Protein AF-A0A1A1Z1I0-F1 (afdb_monomer)

Nearest PDB structures (foldseek):
  8qjd-assembly2_B  TM=3.286E-01  e=1.618E-01  Salmonella bongori N268-08
  4igl-assembly1_B  TM=3.182E-01  e=5.562E-01  Yersinia entomophaga
  8qjc-assembly1_A  TM=3.180E-01  e=8.215E-01  Salmonella bongori N268-08
  8qjd-assembly1_A  TM=3.365E-01  e=1.213E+00  Salmonella bongori N268-08
  8twf-assembly1_A  TM=3.724E-01  e=2.177E+00  Legionella massiliensis

Radius of gyration: 23.44 Å; Cα contacts (8 Å, |Δi|>4): 160; chains: 1; bounding box: 52×55×61 Å

Structure (mmCIF, N/CA/C/O backbone):
data_AF-A0A1A1Z1I0-F1
#
_entry.id   AF-A0A1A1Z1I0-F1
#
loop_
_atom_site.group_PDB
_atom_site.id
_atom_site.type_symbol
_atom_site.label_atom_id
_atom_site.label_alt_id
_atom_site.label_comp_id
_atom_site.label_asym_id
_atom_site.label_entity_id
_atom_site.label_seq_id
_atom_site.pdbx_PDB_ins_code
_atom_site.Cartn_x
_atom_site.Cartn_y
_atom_site.Cartn_z
_atom_site.occupancy
_atom_site.B_iso_or_equiv
_atom_site.auth_seq_id
_atom_site.auth_comp_id
_atom_site.auth_asym_id
_atom_site.auth_atom_id
_atom_site.pdbx_PDB_model_num
ATOM 1 N N . MET A 1 1 ? 28.764 47.459 -46.146 1.00 40.16 1 MET A N 1
ATOM 2 C CA . MET A 1 1 ? 27.959 47.011 -44.990 1.00 40.16 1 MET A CA 1
ATOM 3 C C . MET A 1 1 ? 28.867 46.181 -44.099 1.00 40.16 1 MET A C 1
ATOM 5 O O . MET A 1 1 ? 29.417 45.202 -44.584 1.00 40.16 1 MET A O 1
ATOM 9 N N . ALA A 1 2 ? 29.125 46.638 -42.874 1.00 35.53 2 ALA A N 1
ATOM 10 C CA . ALA A 1 2 ? 30.039 45.991 -41.931 1.00 35.53 2 ALA A CA 1
ATOM 11 C C . ALA A 1 2 ? 29.273 44.982 -41.060 1.00 35.53 2 ALA A C 1
ATOM 13 O O . ALA A 1 2 ? 28.167 45.282 -40.614 1.00 35.53 2 ALA A O 1
ATOM 14 N N . ARG A 1 3 ? 29.849 43.794 -40.839 1.00 37.78 3 ARG A N 1
ATOM 15 C CA . ARG A 1 3 ? 29.301 42.740 -39.973 1.00 37.78 3 ARG A CA 1
ATOM 16 C C . ARG A 1 3 ? 30.141 42.710 -38.696 1.00 37.78 3 ARG A C 1
ATOM 18 O O . ARG A 1 3 ? 31.341 42.467 -38.765 1.00 37.78 3 ARG A O 1
ATOM 25 N N . LEU A 1 4 ? 29.515 43.038 -37.569 1.00 36.53 4 LEU A N 1
ATOM 26 C CA . LEU A 1 4 ? 30.131 43.065 -36.244 1.00 36.53 4 LEU A CA 1
ATOM 27 C C . LEU A 1 4 ? 30.298 41.624 -35.731 1.00 36.53 4 LEU A C 1
ATOM 29 O O . LEU A 1 4 ? 29.339 40.854 -35.750 1.00 36.53 4 LEU A O 1
ATOM 33 N N . ILE A 1 5 ? 31.512 41.271 -35.310 1.00 44.75 5 ILE A N 1
ATOM 34 C CA . ILE A 1 5 ? 31.849 40.018 -34.622 1.00 44.75 5 ILE A CA 1
ATOM 35 C C . ILE A 1 5 ? 31.887 40.346 -33.128 1.00 44.75 5 ILE A C 1
ATOM 37 O O . ILE A 1 5 ? 32.678 41.192 -32.715 1.00 44.75 5 ILE A O 1
ATOM 41 N N . GLY A 1 6 ? 31.010 39.722 -32.342 1.00 38.88 6 GLY A N 1
ATOM 42 C CA . GLY A 1 6 ? 31.033 39.802 -30.883 1.00 38.88 6 GLY A CA 1
ATOM 43 C C . GLY A 1 6 ? 31.880 38.669 -30.313 1.00 38.88 6 GLY A C 1
ATOM 44 O O . GLY A 1 6 ? 31.549 37.504 -30.508 1.00 38.88 6 GLY A O 1
ATOM 45 N N . VAL A 1 7 ? 32.975 39.033 -29.650 1.00 41.75 7 VAL A N 1
ATOM 46 C CA . VAL A 1 7 ? 33.763 38.169 -28.764 1.00 41.75 7 VAL A CA 1
ATOM 47 C C . VAL A 1 7 ? 33.083 38.204 -27.395 1.00 41.75 7 VAL A C 1
ATOM 49 O O . VAL A 1 7 ? 32.826 39.294 -26.886 1.00 41.75 7 VAL A O 1
ATOM 52 N N . LEU A 1 8 ? 32.778 37.041 -26.821 1.00 46.47 8 LEU A N 1
ATOM 53 C CA . LEU A 1 8 ? 32.439 36.897 -25.406 1.00 46.47 8 LEU A CA 1
ATOM 54 C C . LEU A 1 8 ? 33.516 36.005 -24.794 1.00 46.47 8 LEU A C 1
ATOM 56 O O . LEU A 1 8 ? 33.637 34.837 -25.154 1.00 46.47 8 LEU A O 1
ATOM 60 N N . ASP A 1 9 ? 34.328 36.641 -23.962 1.00 43.47 9 ASP A N 1
ATOM 61 C CA . ASP A 1 9 ? 35.378 36.074 -23.133 1.00 43.47 9 ASP A CA 1
ATOM 62 C C . ASP A 1 9 ? 34.914 36.221 -21.677 1.00 43.47 9 ASP A C 1
ATOM 64 O O . ASP A 1 9 ? 34.419 37.285 -21.299 1.00 43.47 9 ASP A O 1
ATOM 68 N N . ASP A 1 10 ? 35.125 35.147 -20.923 1.00 42.28 10 ASP A N 1
ATOM 69 C CA . ASP A 1 10 ? 35.321 35.081 -19.473 1.00 42.28 10 ASP A CA 1
ATOM 70 C C . ASP A 1 10 ? 34.134 34.949 -18.482 1.00 42.28 10 ASP A C 1
ATOM 72 O O . ASP A 1 10 ? 33.165 35.710 -18.485 1.00 42.28 10 ASP A O 1
ATOM 76 N N . ALA A 1 11 ? 34.362 33.999 -17.562 1.00 45.62 11 ALA A N 1
ATOM 77 C CA . ALA A 1 11 ? 33.805 33.777 -16.222 1.00 45.62 11 ALA A CA 1
ATOM 78 C C . ALA A 1 11 ? 32.405 33.141 -16.034 1.00 45.62 11 ALA A C 1
ATOM 80 O O . ALA A 1 11 ? 31.384 33.817 -15.905 1.00 45.62 11 ALA A O 1
ATOM 81 N N . ASP A 1 12 ? 32.421 31.806 -15.929 1.00 48.22 12 ASP A N 1
ATOM 82 C CA . ASP A 1 12 ? 31.836 30.986 -14.849 1.00 48.22 12 ASP A CA 1
ATOM 83 C C . ASP A 1 12 ? 30.637 31.557 -14.069 1.00 48.22 12 ASP A C 1
ATOM 85 O O . ASP A 1 12 ? 30.771 32.105 -12.974 1.00 48.22 12 ASP A O 1
ATOM 89 N N . PHE A 1 13 ? 29.436 31.306 -14.583 1.00 48.53 13 PHE A N 1
ATOM 90 C CA . PHE A 1 13 ? 28.256 31.122 -13.740 1.00 48.53 13 PHE A CA 1
ATOM 91 C C . PHE A 1 13 ? 27.900 29.635 -13.778 1.00 48.53 13 PHE A C 1
ATOM 93 O O . PHE A 1 13 ? 27.038 29.210 -14.548 1.00 48.53 13 PHE A O 1
ATOM 100 N N . GLU A 1 14 ? 28.606 28.836 -12.977 1.00 50.66 14 GLU A N 1
ATOM 101 C CA . GLU A 1 14 ? 28.096 27.541 -12.527 1.00 50.66 14 GLU A CA 1
ATOM 102 C C . GLU A 1 14 ? 26.907 27.823 -11.601 1.00 50.66 14 GLU A C 1
ATOM 104 O O . GLU A 1 14 ? 27.036 27.932 -10.385 1.00 50.66 14 GLU A O 1
ATOM 109 N N . ASP A 1 15 ? 25.733 28.009 -12.201 1.00 49.31 15 ASP A N 1
ATOM 110 C CA . ASP A 1 15 ? 24.463 27.796 -11.518 1.00 49.31 15 ASP A CA 1
ATOM 111 C C . ASP A 1 15 ? 24.288 26.278 -11.368 1.00 49.31 15 ASP A C 1
ATOM 113 O O . ASP A 1 15 ? 23.534 25.636 -12.097 1.00 49.31 15 ASP A O 1
ATOM 117 N N . GLU A 1 16 ? 25.051 25.672 -10.454 1.00 50.16 16 GLU A N 1
ATOM 118 C CA . GLU A 1 16 ? 24.644 24.407 -9.844 1.00 50.16 16 GLU A CA 1
ATOM 119 C C . GLU A 1 16 ? 23.462 24.721 -8.924 1.00 50.16 16 GLU A C 1
ATOM 121 O O . GLU A 1 16 ? 23.574 24.768 -7.700 1.00 50.16 16 GLU A O 1
ATOM 126 N N . SER A 1 17 ? 22.297 24.944 -9.533 1.00 51.94 17 SER A N 1
ATOM 127 C CA . SER A 1 17 ? 21.027 24.644 -8.888 1.00 51.94 17 SER A CA 1
ATOM 128 C C . SER A 1 17 ? 20.954 23.121 -8.747 1.00 51.94 17 SER A C 1
ATOM 130 O O . SER A 1 17 ? 20.244 22.439 -9.486 1.00 51.94 17 SER A O 1
ATOM 132 N N . THR A 1 18 ? 21.760 22.559 -7.846 1.00 54.97 18 THR A N 1
ATOM 133 C CA . THR A 1 18 ? 21.487 21.257 -7.254 1.00 54.97 18 THR A CA 1
ATOM 134 C C . THR A 1 18 ? 20.204 21.474 -6.472 1.00 54.97 18 THR A C 1
ATOM 136 O O . THR A 1 18 ? 20.225 21.994 -5.359 1.00 54.97 18 THR A O 1
ATOM 139 N N . ASP A 1 19 ? 19.075 21.196 -7.124 1.00 53.78 19 ASP A N 1
ATOM 140 C CA . ASP A 1 19 ? 17.821 20.896 -6.449 1.00 53.78 19 ASP A CA 1
ATOM 141 C C . ASP A 1 19 ? 18.197 19.868 -5.375 1.00 53.78 19 ASP A C 1
ATOM 143 O O . ASP A 1 19 ? 18.486 18.707 -5.683 1.00 53.78 19 ASP A O 1
ATOM 147 N N . ASP A 1 20 ? 18.321 20.330 -4.129 1.00 52.62 20 ASP A N 1
ATOM 148 C CA . ASP A 1 20 ? 18.183 19.494 -2.947 1.00 52.62 20 ASP A CA 1
ATOM 149 C C . ASP A 1 20 ? 16.770 18.923 -3.091 1.00 52.62 20 ASP A C 1
ATOM 151 O O . ASP A 1 20 ? 15.788 19.505 -2.631 1.00 52.62 20 ASP A O 1
ATOM 155 N N . MET A 1 21 ? 16.652 17.825 -3.842 1.00 55.62 21 MET A N 1
ATOM 156 C CA . MET A 1 21 ? 15.527 16.923 -3.721 1.00 55.62 21 MET A CA 1
ATOM 157 C C . MET A 1 21 ? 15.609 16.458 -2.273 1.00 55.62 21 MET A C 1
ATOM 159 O O . MET A 1 21 ? 16.335 15.516 -1.958 1.00 55.62 21 MET A O 1
ATOM 163 N N . GLU A 1 22 ? 14.953 17.191 -1.373 1.00 56.12 22 GLU A N 1
ATOM 164 C CA . GLU A 1 22 ? 14.502 16.639 -0.111 1.00 56.12 22 GLU A CA 1
ATOM 165 C C . GLU A 1 22 ? 13.659 15.432 -0.515 1.00 56.12 22 GLU A C 1
ATOM 167 O O . GLU A 1 22 ? 12.486 15.575 -0.847 1.00 56.12 22 GLU A O 1
ATOM 172 N N . ASP A 1 23 ? 14.300 14.265 -0.607 1.00 55.81 23 ASP A N 1
ATOM 173 C CA . ASP A 1 23 ? 13.641 12.973 -0.708 1.00 55.81 23 ASP A CA 1
ATOM 174 C C . ASP A 1 23 ? 12.846 12.884 0.590 1.00 55.81 23 ASP A C 1
ATOM 176 O O . ASP A 1 23 ? 13.393 12.662 1.678 1.00 55.81 23 ASP A O 1
ATOM 180 N N . THR A 1 24 ? 11.588 13.311 0.520 1.00 64.62 24 THR A N 1
ATOM 181 C CA . THR A 1 24 ? 10.777 13.425 1.718 1.00 64.62 24 THR A CA 1
ATOM 182 C C . THR A 1 24 ? 10.526 12.007 2.211 1.00 64.62 24 THR A C 1
ATOM 184 O O . THR A 1 24 ? 10.303 11.101 1.413 1.00 64.62 24 THR A O 1
ATOM 187 N N . GLU A 1 25 ? 10.517 11.778 3.526 1.00 66.75 25 GLU A N 1
ATOM 188 C CA . GLU A 1 25 ? 10.144 10.458 4.072 1.00 66.75 25 GLU A CA 1
ATOM 189 C C . GLU A 1 25 ? 8.760 10.003 3.542 1.00 66.75 25 GLU A C 1
ATOM 191 O O . GLU A 1 25 ? 8.460 8.812 3.486 1.00 66.75 25 GLU A O 1
ATOM 196 N N . GLU A 1 26 ? 7.931 10.956 3.095 1.00 62.94 26 GLU A N 1
ATOM 197 C CA . GLU A 1 26 ? 6.649 10.735 2.424 1.00 62.94 26 GLU A CA 1
ATOM 198 C C . GLU A 1 26 ? 6.773 10.064 1.040 1.00 62.94 26 GLU A C 1
ATOM 200 O O . GLU A 1 26 ? 5.915 9.250 0.676 1.00 62.94 26 GLU A O 1
ATOM 205 N N . ASP A 1 27 ? 7.833 10.361 0.282 1.00 70.50 27 ASP A N 1
ATOM 206 C CA . ASP A 1 27 ? 8.131 9.728 -1.008 1.00 70.50 27 ASP A CA 1
ATOM 207 C C . ASP A 1 27 ? 8.594 8.280 -0.822 1.00 70.50 27 ASP A C 1
ATOM 209 O O . ASP A 1 27 ? 8.114 7.383 -1.525 1.00 70.50 27 ASP A O 1
ATOM 213 N N . ASP A 1 28 ? 9.427 8.028 0.192 1.00 81.44 28 ASP A N 1
ATOM 214 C CA . ASP A 1 28 ? 9.861 6.682 0.581 1.00 81.44 28 ASP A CA 1
ATOM 215 C C . ASP A 1 28 ? 8.677 5.817 1.031 1.00 81.44 28 ASP A C 1
ATOM 217 O O . ASP A 1 28 ? 8.522 4.659 0.626 1.00 81.44 28 ASP A O 1
ATOM 221 N N . ASN A 1 29 ? 7.776 6.381 1.831 1.00 90.38 29 ASN A N 1
ATOM 222 C CA . ASN A 1 29 ? 6.603 5.661 2.320 1.00 90.38 29 ASN A CA 1
ATOM 223 C C . ASN A 1 29 ? 5.555 5.410 1.228 1.00 90.38 29 ASN A C 1
ATOM 225 O O . ASN A 1 29 ? 4.788 4.447 1.326 1.00 90.38 29 ASN A O 1
ATOM 229 N N . GLY A 1 30 ? 5.585 6.170 0.128 1.00 89.69 30 GLY A N 1
ATOM 230 C CA . GLY A 1 30 ? 4.814 5.883 -1.084 1.00 89.69 30 GLY A CA 1
ATOM 231 C C . GLY A 1 30 ? 5.104 4.497 -1.683 1.00 89.69 30 GLY A C 1
ATOM 232 O O . GLY A 1 30 ? 4.274 3.945 -2.409 1.00 89.69 30 GLY A O 1
ATOM 233 N N . HIS A 1 31 ? 6.235 3.877 -1.336 1.00 94.31 31 HIS A N 1
ATOM 234 C CA . HIS A 1 31 ? 6.595 2.508 -1.721 1.00 94.31 31 HIS A CA 1
ATOM 235 C C . HIS A 1 31 ? 5.955 1.417 -0.850 1.00 94.31 31 HIS A C 1
ATOM 237 O O . HIS A 1 31 ? 6.106 0.221 -1.137 1.00 94.31 31 HIS A O 1
ATOM 243 N N . THR A 1 32 ? 5.197 1.804 0.176 1.00 95.38 32 THR A N 1
ATOM 244 C CA . THR A 1 32 ? 4.635 0.894 1.172 1.00 95.38 32 THR A CA 1
ATOM 245 C C . THR A 1 32 ? 3.106 0.864 1.125 1.00 95.38 32 THR A C 1
ATOM 247 O O . THR A 1 32 ? 2.429 1.892 1.144 1.00 95.38 32 THR A O 1
ATOM 250 N N . LEU A 1 33 ? 2.553 -0.351 1.117 1.00 94.50 33 LEU A N 1
ATOM 251 C CA . LEU A 1 33 ? 1.138 -0.626 1.356 1.00 94.50 33 LEU A CA 1
ATOM 252 C C . LEU A 1 33 ? 1.001 -1.483 2.619 1.00 94.50 33 LEU A C 1
ATOM 254 O O . LEU A 1 33 ? 1.469 -2.623 2.650 1.00 94.50 33 LEU A O 1
ATOM 258 N N . SER A 1 34 ? 0.329 -0.961 3.640 1.00 95.50 34 SER A N 1
ATOM 259 C CA . SER A 1 34 ? 0.061 -1.656 4.903 1.00 95.50 34 SER A CA 1
ATOM 260 C C . SER A 1 34 ? -1.404 -2.097 4.979 1.00 95.50 34 SER A C 1
ATOM 262 O O . SER A 1 34 ? -2.334 -1.338 4.707 1.00 95.50 34 SER A O 1
ATOM 264 N N . ILE A 1 35 ? -1.635 -3.350 5.358 1.00 93.50 35 ILE A N 1
ATOM 265 C CA . ILE A 1 35 ? -2.956 -3.886 5.677 1.00 93.50 35 ILE A CA 1
ATOM 266 C C . ILE A 1 35 ? -3.036 -4.005 7.192 1.00 93.50 35 ILE A C 1
ATOM 268 O O . ILE A 1 35 ? -2.282 -4.761 7.812 1.00 93.50 35 ILE A O 1
ATOM 272 N N . ARG A 1 36 ? -3.968 -3.264 7.788 1.00 95.12 36 ARG A N 1
ATOM 273 C CA . ARG A 1 36 ? -4.121 -3.152 9.240 1.00 95.12 36 ARG A CA 1
ATOM 274 C C . ARG A 1 36 ? -5.531 -3.548 9.662 1.00 95.12 36 ARG A C 1
ATOM 276 O O . ARG A 1 36 ? -6.480 -3.404 8.899 1.00 95.12 36 ARG A O 1
ATOM 283 N N . ARG A 1 37 ? -5.690 -4.022 10.892 1.00 93.88 37 ARG A N 1
ATOM 284 C CA . ARG A 1 37 ? -6.993 -4.098 11.565 1.00 93.88 37 ARG A CA 1
ATOM 285 C C . ARG A 1 37 ? -7.535 -2.681 11.801 1.00 93.88 37 ARG A C 1
ATOM 287 O O . ARG A 1 37 ? -6.762 -1.730 11.927 1.00 93.88 37 ARG A O 1
ATOM 294 N N . ALA A 1 38 ? -8.843 -2.538 12.010 1.00 89.62 38 ALA A N 1
ATOM 295 C CA . ALA A 1 38 ? -9.445 -1.264 12.431 1.00 89.62 38 ALA A CA 1
ATOM 296 C C . ALA A 1 38 ? -8.863 -0.687 13.747 1.00 89.62 38 ALA A C 1
ATOM 298 O O . ALA A 1 38 ? -8.914 0.521 13.967 1.00 89.62 38 ALA A O 1
ATOM 299 N N . ASN A 1 39 ? -8.285 -1.527 14.617 1.00 91.06 39 ASN A N 1
ATOM 300 C CA . ASN A 1 39 ? -7.617 -1.103 15.857 1.00 91.06 39 ASN A CA 1
ATOM 301 C C . ASN A 1 39 ? -6.167 -0.602 15.649 1.00 91.06 39 ASN A C 1
ATOM 303 O O . ASN A 1 39 ? -5.513 -0.247 16.627 1.00 91.06 39 ASN A O 1
ATOM 307 N N . GLY A 1 40 ? -5.666 -0.595 14.408 1.00 89.94 40 GLY A N 1
ATOM 308 C CA . GLY A 1 40 ? -4.305 -0.186 14.055 1.00 89.94 40 GLY A CA 1
ATOM 309 C C . GLY A 1 40 ? -3.261 -1.306 14.059 1.00 89.94 40 GLY A C 1
ATOM 310 O O . GLY A 1 40 ? -2.129 -1.055 13.662 1.00 89.94 40 GLY A O 1
ATOM 311 N N . GLU A 1 41 ? -3.609 -2.530 14.467 1.00 94.25 41 GLU A N 1
ATOM 312 C CA . GLU A 1 41 ? -2.699 -3.680 14.413 1.00 94.25 41 GLU A CA 1
ATOM 313 C C . GLU A 1 41 ? -2.325 -4.001 12.963 1.00 94.25 41 GLU A C 1
ATOM 315 O O . GLU A 1 41 ? -3.194 -4.264 12.128 1.00 94.25 41 GLU A O 1
ATOM 320 N N . GLU A 1 42 ? -1.029 -3.998 12.664 1.00 94.25 42 GLU A N 1
ATOM 321 C CA . GLU A 1 42 ? -0.524 -4.374 11.350 1.00 94.25 42 GLU A CA 1
ATOM 322 C C . GLU A 1 42 ? -0.602 -5.887 11.137 1.00 94.25 42 GLU A C 1
ATOM 324 O O . GLU A 1 42 ? -0.170 -6.679 11.973 1.00 94.25 42 GLU A O 1
ATOM 329 N N . ILE A 1 43 ? -1.154 -6.283 9.991 1.00 94.56 43 ILE A N 1
ATOM 330 C CA . ILE A 1 43 ? -1.312 -7.685 9.596 1.00 94.56 43 ILE A CA 1
ATOM 331 C C . ILE A 1 43 ? -0.279 -8.047 8.5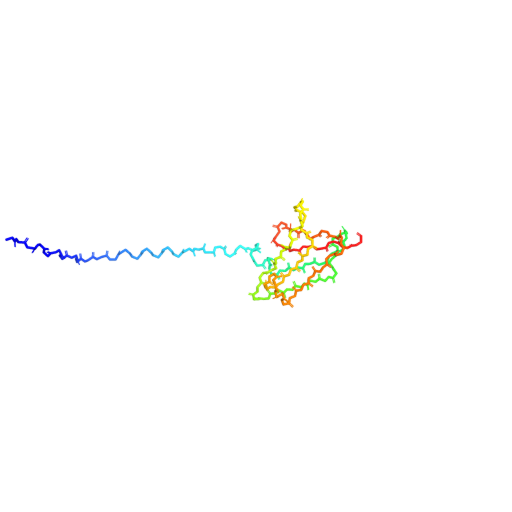36 1.00 94.56 43 ILE A C 1
ATOM 333 O O . ILE A 1 43 ? 0.321 -9.122 8.586 1.00 94.56 43 ILE A O 1
ATOM 337 N N . LEU A 1 44 ? -0.117 -7.172 7.545 1.00 93.44 44 LEU A N 1
ATOM 338 C CA . LEU A 1 44 ? 0.765 -7.384 6.410 1.00 93.44 44 LEU A CA 1
ATOM 339 C C . LEU A 1 44 ? 1.253 -6.044 5.877 1.00 93.44 44 LEU A C 1
ATOM 341 O O . LEU A 1 44 ? 0.462 -5.117 5.741 1.00 93.44 44 LEU A O 1
ATOM 345 N N . THR A 1 45 ? 2.512 -6.013 5.458 1.00 94.25 45 THR A N 1
ATOM 346 C CA . THR A 1 45 ? 3.097 -4.888 4.734 1.00 94.25 45 THR A CA 1
ATOM 347 C C . THR A 1 45 ? 3.698 -5.371 3.426 1.00 94.25 45 THR A C 1
ATOM 349 O O . THR A 1 45 ? 4.370 -6.405 3.380 1.00 94.25 45 THR A O 1
ATOM 352 N N . VAL A 1 46 ? 3.432 -4.629 2.353 1.00 93.44 46 VAL A N 1
ATOM 353 C CA . VAL A 1 46 ? 3.964 -4.885 1.017 1.00 93.44 46 VAL A CA 1
ATOM 354 C C . VAL A 1 46 ? 4.799 -3.689 0.587 1.00 93.44 46 VAL A C 1
ATOM 356 O O . VAL A 1 46 ? 4.291 -2.577 0.460 1.00 93.44 46 VAL A O 1
ATOM 359 N N . PHE A 1 47 ? 6.080 -3.943 0.346 1.00 94.25 47 PHE A N 1
ATOM 360 C CA . PHE A 1 47 ? 7.049 -2.938 -0.070 1.00 94.25 47 PHE A CA 1
ATOM 361 C C . PHE A 1 47 ? 7.452 -3.148 -1.530 1.00 94.25 47 PHE A C 1
ATOM 363 O O . PHE A 1 47 ? 7.725 -4.279 -1.944 1.00 94.25 47 PHE A O 1
ATOM 370 N N . SER A 1 48 ? 7.506 -2.059 -2.295 1.00 93.00 48 SER A N 1
ATOM 371 C CA . SER A 1 48 ? 7.932 -2.052 -3.692 1.00 93.00 48 SER A CA 1
ATOM 372 C C . SER A 1 48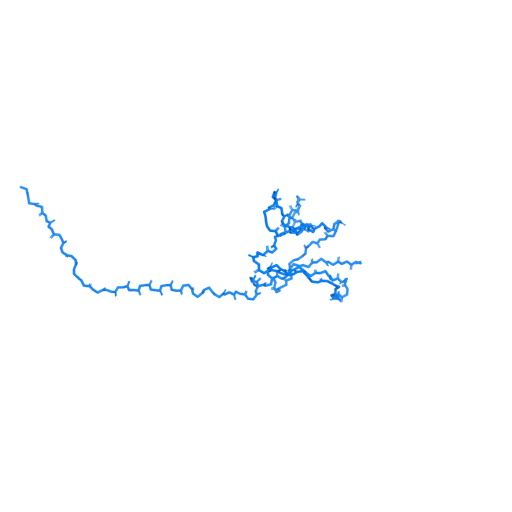 ? 9.207 -1.21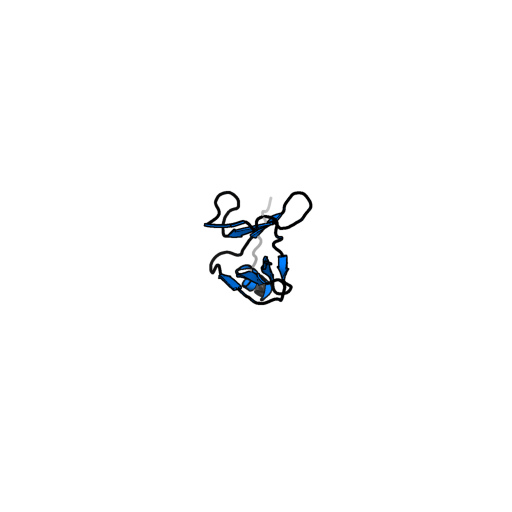5 -3.854 1.00 93.00 48 SER A C 1
ATOM 374 O O . SER A 1 48 ? 9.130 0.007 -3.887 1.00 93.00 48 SER A O 1
ATOM 376 N N . PRO A 1 49 ? 10.392 -1.832 -3.999 1.00 87.06 49 PRO A N 1
ATOM 377 C CA . PRO A 1 49 ? 11.667 -1.108 -3.964 1.00 87.06 49 PRO A CA 1
ATOM 378 C C . PRO A 1 49 ? 11.936 -0.221 -5.186 1.00 87.06 49 PRO A C 1
ATOM 380 O O . PRO A 1 49 ? 12.844 0.598 -5.142 1.00 87.06 49 PRO A O 1
ATOM 383 N N . GLY A 1 50 ? 11.239 -0.447 -6.303 1.00 87.88 50 GLY A N 1
ATOM 384 C CA . GLY A 1 50 ? 11.532 0.226 -7.575 1.00 87.88 50 GLY A CA 1
ATOM 385 C C . GLY A 1 50 ? 10.452 1.189 -8.052 1.00 87.88 50 GLY A C 1
ATOM 386 O O . GLY A 1 50 ? 10.714 1.993 -8.937 1.00 87.88 50 GLY A O 1
ATOM 387 N N . GLU A 1 51 ? 9.245 1.096 -7.499 1.00 90.88 51 GLU A N 1
ATOM 388 C CA . GLU A 1 51 ? 8.087 1.875 -7.938 1.00 90.88 51 GLU A CA 1
ATOM 389 C C . GLU A 1 51 ? 7.174 2.161 -6.748 1.00 90.88 51 GLU A C 1
ATOM 391 O O . GLU A 1 51 ? 6.945 1.273 -5.923 1.00 90.88 51 GLU A O 1
ATOM 396 N N . GLN A 1 52 ? 6.633 3.375 -6.676 1.00 92.94 52 GLN A N 1
ATOM 397 C CA . GLN A 1 52 ? 5.636 3.735 -5.673 1.00 92.94 52 GLN A CA 1
ATOM 398 C C . GLN A 1 52 ? 4.293 3.061 -5.968 1.00 92.94 52 GLN A C 1
ATOM 400 O O . GLN A 1 52 ? 3.942 2.759 -7.115 1.00 92.94 52 GLN A O 1
ATOM 405 N N . TRP A 1 53 ? 3.506 2.868 -4.916 1.00 94.00 53 TRP A N 1
ATOM 406 C CA . TRP A 1 53 ? 2.112 2.493 -5.053 1.00 94.00 53 TRP A CA 1
ATOM 407 C C . TRP A 1 53 ? 1.297 3.648 -5.623 1.00 94.00 53 TRP A C 1
ATOM 409 O O . TRP A 1 53 ? 1.484 4.820 -5.305 1.00 94.00 53 TRP A O 1
ATOM 419 N N . SER A 1 54 ? 0.325 3.289 -6.445 1.00 92.00 54 SER A N 1
ATOM 420 C CA . SER A 1 54 ? -0.694 4.189 -6.963 1.00 92.00 54 SER A CA 1
ATOM 421 C C . SER A 1 54 ? -2.071 3.704 -6.537 1.00 92.00 54 SER A C 1
ATOM 423 O O . SER A 1 54 ? -2.326 2.500 -6.491 1.00 92.00 54 SER A O 1
ATOM 425 N N . ALA A 1 55 ? -2.986 4.632 -6.260 1.00 88.81 55 ALA A N 1
ATOM 426 C CA . ALA A 1 55 ? -4.365 4.309 -5.920 1.00 88.81 55 ALA A CA 1
ATOM 427 C C . ALA A 1 55 ? -5.331 4.640 -7.065 1.00 88.81 55 ALA A C 1
ATOM 429 O O . ALA A 1 55 ? -5.249 5.685 -7.710 1.00 88.81 55 ALA A O 1
ATOM 430 N N . TYR A 1 56 ? -6.296 3.754 -7.296 1.00 87.12 56 TYR A N 1
ATOM 431 C CA . TYR A 1 56 ? -7.398 3.987 -8.217 1.00 87.12 56 TYR A CA 1
ATOM 432 C C . TYR A 1 56 ? -8.532 4.739 -7.520 1.00 87.12 56 TYR A C 1
ATOM 434 O O . TYR A 1 56 ? -9.130 4.244 -6.554 1.00 87.12 56 TYR A O 1
ATOM 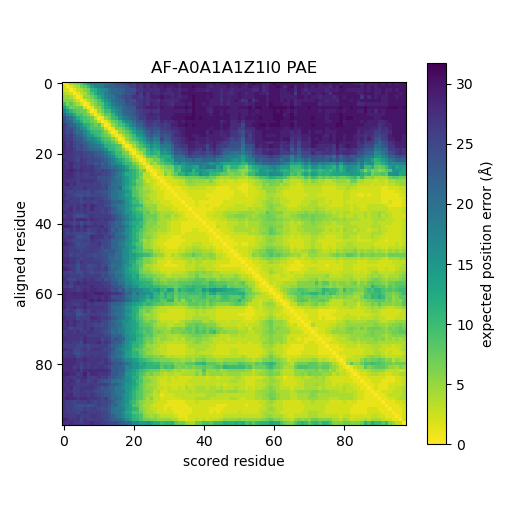442 N N . LEU A 1 57 ? -8.860 5.914 -8.056 1.00 84.38 57 LEU A N 1
ATOM 443 C CA . LEU A 1 57 ? -9.988 6.729 -7.625 1.00 84.38 57 LEU A CA 1
ATOM 444 C C . LEU A 1 57 ? -11.263 6.278 -8.336 1.00 84.38 57 LEU A C 1
ATOM 446 O O . LEU A 1 57 ? -11.390 6.375 -9.557 1.00 84.38 57 LEU A O 1
ATOM 450 N N . SER A 1 58 ? -12.232 5.822 -7.553 1.00 80.06 58 SER A N 1
ATOM 451 C CA . SER A 1 58 ? -13.573 5.557 -8.054 1.00 80.06 58 SER A CA 1
ATOM 452 C C . SER A 1 58 ? -14.315 6.866 -8.359 1.00 80.06 58 SER A C 1
ATOM 454 O O . SER A 1 58 ? -14.075 7.886 -7.701 1.00 80.06 58 SER A O 1
ATOM 456 N N . PRO A 1 59 ? -15.263 6.860 -9.317 1.00 76.62 59 PRO A N 1
ATOM 457 C CA . PRO A 1 59 ? -16.173 7.982 -9.529 1.00 76.62 59 PRO A CA 1
ATOM 458 C C . PRO A 1 59 ? -16.856 8.370 -8.208 1.00 76.62 59 PRO A C 1
ATOM 460 O O . PRO A 1 59 ? -17.562 7.559 -7.615 1.00 76.62 59 PRO A O 1
ATOM 463 N N . GLY A 1 60 ? -16.611 9.591 -7.724 1.00 77.44 60 GLY A N 1
ATOM 464 C CA . GLY A 1 60 ? -17.016 10.034 -6.379 1.00 77.44 60 GLY A CA 1
ATOM 465 C C . GLY A 1 60 ? -15.854 10.318 -5.419 1.00 77.44 60 GLY A C 1
ATOM 466 O O . GLY A 1 60 ? -16.096 10.828 -4.332 1.00 77.44 60 GLY A O 1
ATOM 467 N N . GLY A 1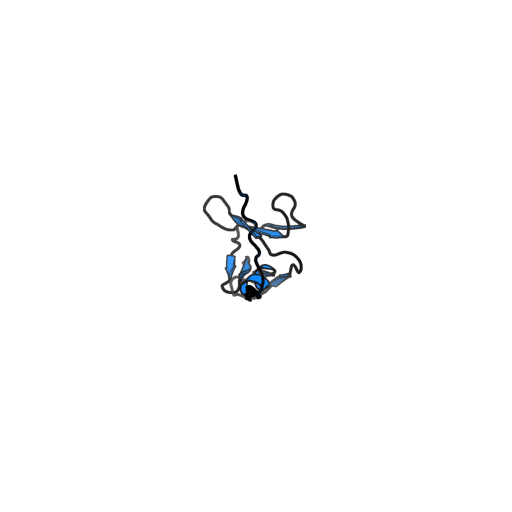 61 ? -14.607 10.052 -5.827 1.00 76.88 61 GLY A N 1
ATOM 468 C CA . GLY A 1 61 ? -13.395 10.514 -5.137 1.00 76.88 61 GLY A CA 1
ATOM 469 C C . GLY A 1 61 ? -12.818 9.556 -4.092 1.00 76.88 61 GLY A C 1
ATOM 470 O O . GLY A 1 61 ? -11.792 9.868 -3.501 1.00 76.88 61 GLY A O 1
ATOM 471 N N . GLY A 1 62 ? -13.433 8.391 -3.872 1.00 79.31 62 GLY A N 1
ATOM 472 C CA . GLY A 1 62 ? -12.887 7.369 -2.974 1.00 79.31 62 GLY A CA 1
ATOM 473 C C . GLY A 1 62 ? -11.769 6.560 -3.635 1.00 79.31 62 GLY A C 1
ATOM 474 O O . GLY A 1 62 ? -11.943 6.067 -4.752 1.00 79.31 62 GLY A O 1
ATOM 4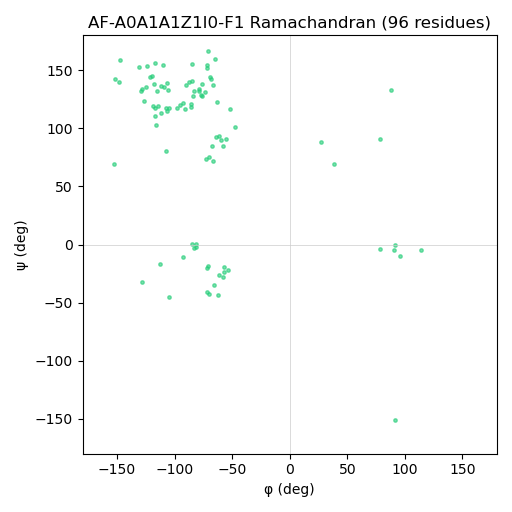75 N N . MET A 1 63 ? -10.643 6.386 -2.944 1.00 83.62 63 MET A N 1
ATOM 476 C CA . MET A 1 63 ? -9.582 5.459 -3.348 1.00 83.62 63 MET A CA 1
ATOM 477 C C . MET A 1 63 ? -10.009 4.023 -3.011 1.00 83.62 63 MET A C 1
ATOM 479 O O . MET A 1 63 ? -10.454 3.740 -1.902 1.00 83.62 63 MET A O 1
ATOM 483 N N . THR A 1 64 ? -9.923 3.116 -3.983 1.00 86.25 64 THR A N 1
ATOM 484 C CA . THR A 1 64 ? -10.575 1.788 -3.894 1.00 86.25 64 THR A CA 1
ATOM 485 C C . THR A 1 64 ? -9.658 0.613 -4.181 1.00 86.25 64 THR A C 1
ATOM 487 O O . THR A 1 64 ? -9.826 -0.450 -3.598 1.00 86.25 64 THR A O 1
ATOM 490 N N . ASN A 1 65 ? -8.678 0.793 -5.060 1.00 89.19 65 ASN A N 1
ATOM 491 C CA . ASN A 1 65 ? -7.684 -0.227 -5.369 1.00 89.19 65 ASN A CA 1
ATOM 492 C C . ASN A 1 65 ? -6.304 0.410 -5.290 1.00 89.19 65 ASN A C 1
ATOM 494 O O . ASN A 1 65 ? -6.182 1.609 -5.534 1.00 89.19 65 ASN A O 1
ATOM 498 N N . ALA A 1 66 ? -5.287 -0.387 -4.991 1.00 92.44 66 ALA A N 1
ATOM 499 C CA . ALA A 1 66 ? -3.894 0.034 -5.032 1.00 92.44 66 ALA A CA 1
ATOM 500 C C . ALA A 1 66 ? -3.127 -0.855 -6.013 1.00 92.44 66 ALA A C 1
ATOM 502 O O . ALA A 1 66 ? -3.422 -2.045 -6.135 1.00 92.44 66 ALA A O 1
ATOM 503 N N . PHE A 1 67 ? -2.162 -0.298 -6.731 1.00 93.56 67 PHE A N 1
ATOM 504 C CA . PHE A 1 67 ? -1.360 -1.040 -7.693 1.00 93.56 67 PHE A CA 1
ATOM 505 C C . PHE A 1 67 ? 0.066 -0.508 -7.785 1.00 93.56 67 PHE A C 1
ATOM 507 O O . PHE A 1 67 ? 0.333 0.642 -7.447 1.00 93.56 67 PHE A O 1
ATOM 514 N N . VAL A 1 68 ? 0.958 -1.364 -8.275 1.00 94.38 68 VAL A N 1
ATOM 515 C CA . VAL A 1 68 ? 2.337 -1.030 -8.649 1.00 94.38 68 VAL A 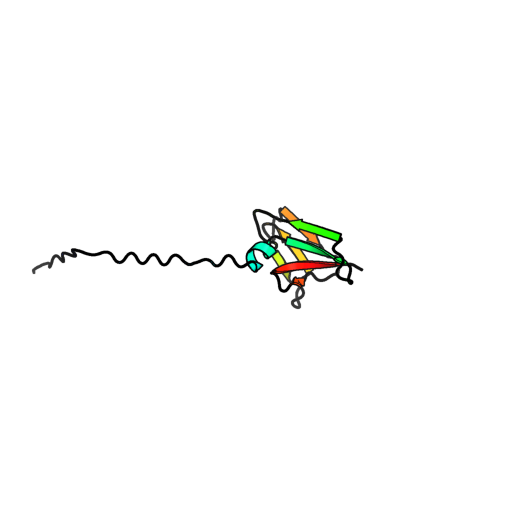CA 1
ATOM 516 C C . VAL A 1 68 ? 2.497 -1.287 -10.146 1.00 94.38 68 VAL A C 1
ATOM 518 O O . VAL A 1 68 ? 1.990 -2.290 -10.664 1.00 94.38 68 VAL A O 1
ATOM 521 N N . GLY A 1 69 ? 3.185 -0.383 -10.838 1.00 90.62 69 GLY A N 1
ATOM 522 C CA . GLY A 1 69 ? 3.353 -0.396 -12.287 1.00 90.62 69 GLY A CA 1
ATOM 523 C C . GLY A 1 69 ? 2.282 0.411 -13.020 1.00 90.62 69 GLY A C 1
ATOM 524 O O . GLY A 1 69 ? 1.742 1.394 -12.513 1.00 90.62 69 GLY A O 1
ATOM 525 N N . SER A 1 70 ? 1.968 0.012 -14.252 1.00 88.31 70 SER A N 1
ATOM 526 C CA . SER A 1 70 ? 1.048 0.769 -15.106 1.00 88.31 70 SER A CA 1
ATOM 527 C C . SER A 1 70 ? -0.422 0.411 -14.838 1.00 88.31 70 SER A C 1
ATOM 529 O O . SER A 1 70 ? -0.742 -0.769 -14.737 1.00 88.31 70 SER A O 1
ATOM 531 N N . PRO A 1 71 ? -1.370 1.370 -14.846 1.00 81.75 71 PRO A N 1
ATOM 532 C CA . PRO A 1 71 ? -2.790 1.084 -14.597 1.00 81.75 71 PRO A CA 1
ATOM 533 C C . PRO A 1 71 ? -3.423 0.061 -15.559 1.00 81.75 71 PRO A C 1
ATOM 535 O O . PRO A 1 71 ? -4.399 -0.596 -15.208 1.00 81.75 71 PRO A O 1
ATOM 538 N N . GLY A 1 72 ? -2.902 -0.045 -16.788 1.00 86.94 72 GLY A N 1
ATOM 539 C CA . GLY A 1 72 ? -3.362 -1.002 -17.802 1.00 86.94 72 GLY A CA 1
ATOM 540 C C . GLY A 1 72 ? -2.599 -2.330 -17.826 1.00 86.94 72 GLY A C 1
ATOM 541 O O . GLY A 1 72 ? -3.038 -3.247 -18.513 1.00 86.94 72 GLY A O 1
ATOM 542 N N . ASP A 1 73 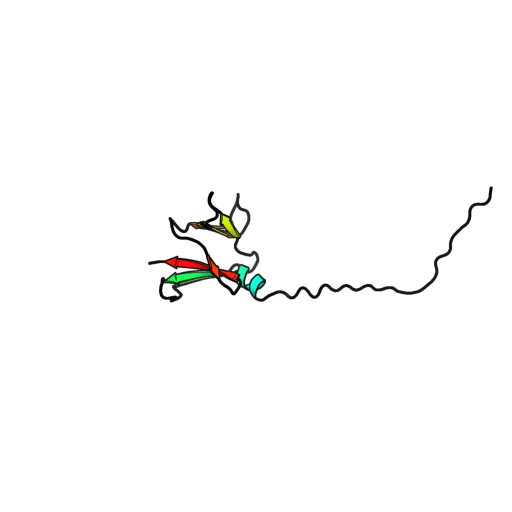? -1.481 -2.420 -17.103 1.00 90.31 73 ASP A N 1
ATOM 543 C CA . ASP A 1 73 ? -0.632 -3.613 -16.993 1.00 90.31 73 ASP A CA 1
ATOM 544 C C . ASP A 1 73 ? 0.110 -3.595 -15.640 1.00 90.31 73 ASP A C 1
ATOM 546 O O . ASP A 1 73 ? 1.306 -3.290 -15.575 1.00 90.31 73 ASP A O 1
ATOM 550 N N . PRO A 1 74 ? -0.619 -3.781 -14.523 1.00 91.94 74 PRO A N 1
ATOM 551 C CA . PRO A 1 74 ? -0.038 -3.678 -13.194 1.00 91.94 74 PRO A CA 1
ATOM 552 C C . PRO A 1 74 ? 0.786 -4.925 -12.867 1.00 91.94 74 PRO A C 1
ATOM 554 O O . PRO A 1 74 ? 0.348 -6.056 -13.084 1.00 91.94 74 PRO A O 1
ATOM 557 N N . ILE A 1 75 ? 1.953 -4.720 -12.256 1.00 92.31 75 ILE A N 1
ATOM 558 C CA . ILE A 1 75 ? 2.791 -5.808 -11.732 1.00 92.31 75 ILE A CA 1
ATOM 559 C C . ILE A 1 75 ? 2.110 -6.425 -10.509 1.00 92.31 75 ILE A C 1
ATOM 561 O O . ILE A 1 75 ? 2.051 -7.646 -10.354 1.00 92.31 75 ILE A O 1
ATOM 565 N N . VAL A 1 76 ? 1.571 -5.563 -9.645 1.00 91.75 76 VAL A N 1
ATOM 566 C CA . VAL A 1 76 ? 0.781 -5.943 -8.475 1.00 91.75 76 VAL A CA 1
ATOM 567 C C . VAL A 1 76 ? -0.513 -5.148 -8.491 1.00 91.75 76 VAL A C 1
ATOM 569 O O . VAL A 1 76 ? -0.494 -3.931 -8.655 1.00 91.75 76 VAL A O 1
ATOM 572 N N . TRP A 1 77 ? -1.636 -5.835 -8.287 1.00 92.19 77 TRP A N 1
ATOM 573 C CA . TRP A 1 77 ? -2.951 -5.221 -8.144 1.00 92.19 77 TRP A CA 1
ATOM 574 C C . TRP A 1 77 ? -3.618 -5.701 -6.861 1.00 92.19 77 TRP A C 1
ATOM 576 O O . TRP A 1 77 ? -3.827 -6.900 -6.665 1.00 92.19 77 TRP A O 1
ATOM 586 N N . VAL A 1 78 ? -3.994 -4.757 -6.005 1.00 90.56 78 VAL A N 1
ATOM 587 C CA . VAL A 1 78 ? -4.699 -5.005 -4.752 1.00 90.56 78 VAL A CA 1
ATOM 588 C C . VAL A 1 78 ? -6.107 -4.448 -4.866 1.00 90.56 78 VAL A C 1
ATOM 590 O O . VAL A 1 78 ? -6.323 -3.240 -4.957 1.00 90.56 78 VAL A O 1
ATOM 593 N N . ASN A 1 79 ? -7.075 -5.361 -4.853 1.00 88.81 79 ASN A N 1
ATOM 594 C CA . ASN A 1 79 ? -8.491 -5.030 -4.826 1.00 88.81 79 ASN A CA 1
ATOM 595 C C . ASN A 1 79 ? -8.993 -5.041 -3.379 1.00 88.81 79 ASN A C 1
ATOM 597 O O . ASN A 1 79 ? -8.928 -6.079 -2.714 1.00 88.81 79 ASN A O 1
ATOM 601 N N . ALA A 1 80 ? -9.505 -3.908 -2.900 1.00 84.25 80 ALA A N 1
ATOM 602 C CA . ALA A 1 80 ? -9.949 -3.774 -1.516 1.00 84.25 80 ALA A CA 1
ATOM 603 C C . ALA A 1 80 ? -11.395 -4.264 -1.269 1.00 84.25 80 ALA A C 1
ATOM 605 O O . ALA A 1 80 ? -11.842 -4.223 -0.123 1.00 84.25 80 ALA A O 1
ATOM 606 N N . ASN A 1 81 ? -12.103 -4.766 -2.299 1.00 74.94 81 ASN A N 1
ATOM 607 C CA . ASN A 1 81 ? -13.455 -5.355 -2.241 1.00 74.94 81 ASN A CA 1
ATOM 608 C C . ASN A 1 81 ? -14.373 -4.602 -1.258 1.00 74.94 81 ASN A C 1
ATOM 610 O O . ASN A 1 81 ? -14.692 -5.111 -0.182 1.00 74.94 81 ASN A O 1
ATOM 614 N N . ASP A 1 82 ? -14.732 -3.370 -1.628 1.00 78.69 82 ASP A N 1
ATOM 615 C CA . ASP A 1 82 ? -15.595 -2.422 -0.896 1.00 78.69 82 ASP A CA 1
ATOM 616 C C . ASP A 1 82 ? -14.951 -1.656 0.272 1.00 78.69 82 ASP A C 1
ATOM 618 O O . ASP A 1 82 ? -15.582 -0.763 0.841 1.00 78.69 82 ASP A O 1
ATOM 622 N N . ARG A 1 83 ? -13.689 -1.936 0.615 1.00 84.56 83 ARG A N 1
ATOM 623 C CA . ARG A 1 83 ? -12.920 -1.109 1.560 1.00 84.56 83 ARG A CA 1
ATOM 624 C C . ARG A 1 83 ? -12.259 0.066 0.850 1.00 84.56 83 ARG A C 1
ATOM 626 O O . ARG A 1 83 ? -11.994 0.012 -0.350 1.00 84.56 83 ARG A O 1
ATOM 633 N N . GLN A 1 84 ? -11.983 1.123 1.606 1.00 86.94 84 GLN A N 1
ATOM 634 C CA . GLN A 1 84 ? -11.214 2.252 1.099 1.00 86.94 84 GLN A CA 1
ATOM 635 C C . GLN A 1 84 ? -9.721 2.006 1.297 1.00 86.94 84 GLN A C 1
ATOM 637 O O . GLN A 1 84 ? -9.292 1.468 2.319 1.00 86.94 84 GLN A O 1
ATOM 642 N N . VAL A 1 85 ? -8.952 2.391 0.284 1.00 91.19 85 VAL A N 1
ATOM 643 C CA . VAL A 1 85 ? -7.519 2.625 0.434 1.00 91.19 85 VAL A CA 1
ATOM 644 C C . VAL A 1 85 ? -7.380 4.045 0.971 1.00 91.19 85 VAL A C 1
ATOM 646 O O . VAL A 1 85 ? -8.012 4.961 0.460 1.00 91.19 85 VAL A O 1
ATOM 649 N N . GLU A 1 86 ? -6.584 4.241 2.006 1.00 91.81 86 GLU A N 1
ATOM 650 C CA . GLU A 1 86 ? -6.315 5.554 2.589 1.00 91.81 86 GLU A CA 1
ATOM 651 C C . GLU A 1 86 ? -4.829 5.877 2.426 1.00 91.81 86 GLU A C 1
ATOM 653 O O . GLU A 1 86 ? -4.016 4.964 2.285 1.00 91.81 86 GLU A O 1
ATOM 658 N N . ARG A 1 87 ? -4.471 7.163 2.439 1.00 90.69 87 ARG A N 1
ATOM 659 C CA . ARG A 1 87 ? -3.074 7.603 2.520 1.00 90.69 87 ARG A CA 1
ATOM 660 C C . ARG A 1 87 ? -2.851 8.160 3.920 1.00 90.69 87 ARG A C 1
ATOM 662 O O . ARG A 1 87 ? -3.570 9.078 4.316 1.00 90.69 87 ARG A O 1
ATOM 669 N N . ASP A 1 88 ? -1.953 7.531 4.671 1.00 90.62 88 ASP A N 1
ATOM 670 C CA . ASP A 1 88 ? -1.599 7.949 6.030 1.00 90.62 88 ASP A CA 1
ATOM 671 C C . ASP A 1 88 ? -0.787 9.255 5.990 1.00 90.62 88 ASP A C 1
ATOM 673 O O . ASP A 1 88 ? -0.310 9.667 4.929 1.00 90.62 88 ASP A O 1
ATOM 677 N N . GLU A 1 89 ? -0.624 9.908 7.143 1.00 89.06 89 GLU A N 1
ATOM 678 C CA . GLU A 1 89 ? 0.142 11.166 7.243 1.00 89.06 89 GLU A CA 1
ATOM 679 C C . GLU A 1 89 ? 1.611 11.004 6.838 1.00 89.06 89 GLU A C 1
ATOM 681 O O . GLU A 1 89 ? 2.229 11.962 6.391 1.00 89.06 89 GLU A O 1
ATOM 686 N N . ASP A 1 90 ? 2.155 9.795 6.979 1.00 87.88 90 ASP A N 1
ATOM 687 C CA . ASP A 1 90 ? 3.527 9.475 6.601 1.00 87.88 90 ASP A CA 1
ATOM 688 C C . ASP A 1 90 ? 3.683 9.148 5.109 1.00 87.88 90 ASP A C 1
ATOM 690 O O . ASP A 1 90 ? 4.802 8.929 4.674 1.00 87.88 90 ASP A O 1
ATOM 694 N N . GLY A 1 91 ? 2.603 9.116 4.318 1.00 88.50 91 GLY A N 1
ATOM 695 C CA . GLY A 1 91 ? 2.631 8.788 2.887 1.00 88.50 91 GLY A CA 1
ATOM 696 C C . GLY A 1 91 ? 2.332 7.323 2.552 1.00 88.50 91 GLY A C 1
ATOM 697 O O . GLY A 1 91 ? 2.079 7.016 1.383 1.00 88.50 91 GLY A O 1
ATOM 698 N N . THR A 1 92 ? 2.272 6.438 3.553 1.00 93.19 92 THR A N 1
ATOM 699 C CA . THR A 1 92 ? 1.958 5.012 3.389 1.00 93.19 92 THR A CA 1
ATOM 700 C C . THR A 1 92 ? 0.517 4.818 2.930 1.00 93.19 92 THR A C 1
ATOM 702 O O . THR A 1 92 ? -0.420 5.406 3.478 1.00 93.19 92 THR A O 1
ATOM 705 N N . TYR A 1 93 ? 0.295 3.919 1.971 1.00 93.62 93 TYR A N 1
ATOM 706 C CA . TYR A 1 93 ? -1.062 3.486 1.650 1.00 93.62 93 TYR A CA 1
ATOM 707 C C . TYR A 1 93 ? -1.546 2.459 2.672 1.00 93.62 93 TYR A C 1
ATOM 709 O O . TYR A 1 93 ? -0.837 1.506 2.990 1.00 93.62 93 TYR A O 1
ATOM 717 N N . VAL A 1 94 ? -2.773 2.609 3.169 1.00 94.44 94 VAL A N 1
ATOM 718 C CA . VAL A 1 94 ? -3.328 1.731 4.203 1.00 94.44 94 VAL A CA 1
ATOM 719 C C . VAL A 1 94 ? -4.685 1.176 3.790 1.00 94.44 94 VAL A C 1
ATOM 721 O O . VAL A 1 94 ? -5.565 1.909 3.345 1.00 94.44 94 VAL A O 1
ATOM 724 N N . ILE A 1 95 ? -4.874 -0.130 3.984 1.00 93.25 95 ILE A N 1
ATOM 725 C CA . ILE A 1 95 ? -6.176 -0.798 3.884 1.00 93.25 95 ILE A CA 1
ATOM 726 C C . ILE A 1 95 ? -6.549 -1.312 5.271 1.00 93.25 95 ILE A C 1
ATOM 728 O O . ILE A 1 95 ? -5.852 -2.154 5.838 1.00 93.25 95 ILE A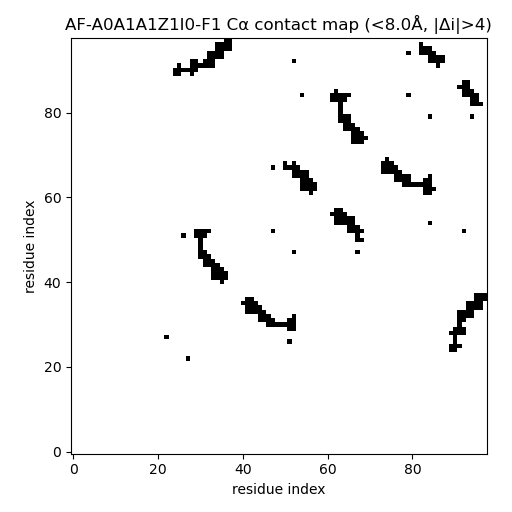 O 1
ATOM 732 N N . ARG A 1 96 ? -7.671 -0.830 5.811 1.00 92.56 96 ARG A N 1
ATOM 733 C CA . ARG A 1 96 ? -8.198 -1.278 7.106 1.00 92.56 96 ARG A CA 1
ATOM 734 C C . ARG A 1 96 ? -9.188 -2.420 6.914 1.00 92.56 96 ARG A C 1
ATOM 736 O O . ARG A 1 96 ? -10.176 -2.274 6.195 1.00 92.56 96 ARG A O 1
ATOM 743 N N . ILE A 1 97 ? -8.915 -3.562 7.535 1.00 88.50 97 ILE A N 1
ATOM 744 C CA . ILE A 1 97 ? -9.782 -4.740 7.532 1.00 88.50 97 ILE A CA 1
ATOM 745 C C . ILE A 1 97 ? -10.402 -4.964 8.920 1.00 88.50 97 ILE A C 1
ATOM 747 O O . ILE A 1 97 ? -9.824 -4.557 9.928 1.00 88.50 97 ILE A O 1
ATOM 751 N N . ASP A 1 98 ? -11.564 -5.628 8.915 1.00 83.62 98 ASP A N 1
ATOM 752 C CA . ASP A 1 98 ? -12.543 -5.796 10.013 1.00 83.62 98 ASP A CA 1
ATOM 753 C C . ASP A 1 98 ? -13.543 -4.655 10.236 1.00 83.62 98 ASP A C 1
ATOM 755 O O . ASP A 1 98 ? -13.134 -3.482 10.360 1.00 83.62 98 ASP A O 1
#

Solvent-accessible surface area (backbone atoms only — not comparable to full-atom values): 6112 Å² total; per-residue (Å²): 137,87,82,88,82,84,85,87,81,88,82,87,79,83,78,75,77,71,73,78,72,72,78,42,69,41,63,64,24,24,21,31,41,38,36,21,36,71,88,66,53,78,75,48,75,49,77,40,97,87,47,52,58,44,68,44,66,43,98,89,73,49,32,36,32,41,31,29,74,44,98,91,63,51,80,41,78,46,77,45,84,93,34,56,46,44,72,46,96,58,33,29,34,35,37,62,43,126

Secondary structure (DSSP, 8-state):
---PPPP-----------------HHHHHTTEEEEEETTS-EEEEEE-SSS--EEEEPTTS-EEEEEEEETTEEEEEEE-TTPPEEE-TTS-EEEEE-

Foldseek 3Di:
DDDDDDDDDDDDPPPPPPPPPPCDLLVLQQQKEFEAAPVRHTDDMDGDPPFGKDFDADDVGFTAKIFTDDPVDTPDIGGLPPFTFDQDPSNHTYTYDD

pLDDT: mean 78.47, std 18.8, range [35.53, 95.5]

Sequence (98 aa):
MARLIGVLDDADFEDESTDDMEDTEEDDNGHTLSIRRANGEEILTVFSPGEQWSAYLSPGGGMTNAFVGSPGDPIVWVNANDRQVERDEDGTYVIRID

Mean predicted aligned error: 12.23 Å